Protein AF-A0A961DIK7-F1 (afdb_monomer_lite)

Radius of gyration: 16.29 Å; chains: 1; bounding box: 53×38×32 Å

Sequence (122 aa):
MAVNVTETAAREIATIIRDQKLDAEAICLRVGVKGGGCSGFSYILDLTETKKDSDEMWEFTYDVAGEASAEAGAESEGGVATKTGFTVRVICDPKSYLYLNGTTIDFKDEIMGRGFVFNNPN

Structure (mmCIF, N/CA/C/O backbone):
data_AF-A0A961DIK7-F1
#
_entry.id   AF-A0A961DIK7-F1
#
loop_
_atom_site.group_PDB
_atom_site.id
_atom_site.type_symbol
_atom_site.label_atom_id
_atom_site.label_alt_id
_atom_site.label_comp_id
_atom_site.label_asym_id
_atom_site.label_entity_id
_atom_site.label_seq_id
_atom_site.pdbx_PDB_ins_code
_atom_site.Cartn_x
_atom_site.Cartn_y
_atom_site.Cartn_z
_atom_site.occupancy
_atom_site.B_iso_or_equiv
_atom_site.auth_seq_id
_atom_site.auth_comp_id
_atom_site.auth_asym_id
_atom_site.auth_atom_id
_atom_site.pdbx_PDB_model_num
ATOM 1 N N . MET A 1 1 ? -5.528 11.160 -11.948 1.00 86.31 1 MET A N 1
ATOM 2 C CA . MET A 1 1 ? -5.893 9.731 -12.014 1.00 86.31 1 MET A CA 1
ATOM 3 C C . MET A 1 1 ? -5.636 9.147 -10.644 1.00 86.31 1 MET A C 1
ATOM 5 O O . MET A 1 1 ? -4.734 9.625 -9.972 1.00 86.31 1 MET A O 1
ATOM 9 N N . ALA A 1 2 ? -6.425 8.164 -10.219 1.00 89.88 2 ALA A N 1
ATOM 10 C CA . ALA A 1 2 ? -6.226 7.553 -8.910 1.00 89.88 2 ALA A CA 1
ATOM 11 C C . ALA A 1 2 ? -4.865 6.842 -8.824 1.00 89.88 2 ALA A C 1
ATOM 13 O O . ALA A 1 2 ? -4.327 6.400 -9.844 1.00 89.88 2 ALA A O 1
ATOM 14 N N . VAL A 1 3 ? -4.331 6.729 -7.608 1.00 95.06 3 VAL A N 1
ATOM 15 C CA . VAL A 1 3 ? -3.281 5.751 -7.300 1.00 95.06 3 VAL A CA 1
ATOM 16 C C . VAL A 1 3 ? -3.974 4.398 -7.167 1.00 95.06 3 VAL A C 1
ATOM 18 O O . VAL A 1 3 ? -4.760 4.201 -6.244 1.00 95.06 3 VAL A O 1
ATOM 21 N N . ASN A 1 4 ? -3.731 3.497 -8.114 1.00 95.62 4 ASN A N 1
ATOM 22 C CA . ASN A 1 4 ? -4.409 2.206 -8.185 1.00 95.62 4 ASN A CA 1
ATOM 23 C C . ASN A 1 4 ? -3.650 1.147 -7.386 1.00 95.62 4 ASN A C 1
ATOM 25 O O . ASN A 1 4 ? -2.432 1.226 -7.228 1.00 95.62 4 ASN A O 1
ATOM 29 N N . VAL A 1 5 ? -4.368 0.123 -6.939 1.00 96.50 5 VAL A N 1
ATOM 30 C CA . VAL A 1 5 ? -3.808 -1.048 -6.261 1.00 96.50 5 VAL A CA 1
ATOM 31 C C . VAL A 1 5 ? -4.259 -2.288 -7.036 1.00 96.50 5 VAL A C 1
ATOM 33 O O . VAL A 1 5 ? -5.386 -2.344 -7.520 1.00 96.50 5 VAL A O 1
ATOM 36 N N . THR A 1 6 ? -3.371 -3.257 -7.240 1.00 95.94 6 THR A N 1
ATOM 37 C CA . THR A 1 6 ? -3.733 -4.533 -7.877 1.00 95.94 6 THR A CA 1
ATOM 38 C C . THR A 1 6 ? -4.345 -5.498 -6.867 1.00 95.94 6 THR A C 1
ATOM 40 O O . THR A 1 6 ? -4.201 -5.340 -5.654 1.00 95.94 6 THR A O 1
ATOM 43 N N . GLU A 1 7 ? -4.999 -6.551 -7.355 1.00 93.75 7 GLU A N 1
ATOM 44 C CA . GLU A 1 7 ? -5.562 -7.593 -6.489 1.00 93.75 7 GLU A CA 1
ATOM 45 C C . GLU A 1 7 ? -4.494 -8.275 -5.620 1.00 93.75 7 GLU A C 1
ATOM 47 O O . GLU A 1 7 ? -4.733 -8.548 -4.445 1.00 93.75 7 GLU A O 1
ATOM 52 N N . THR A 1 8 ? -3.303 -8.528 -6.168 1.00 93.88 8 THR A N 1
ATOM 53 C CA . THR A 1 8 ? -2.169 -9.123 -5.440 1.00 93.88 8 THR A CA 1
ATOM 54 C C . THR A 1 8 ? -1.680 -8.205 -4.324 1.00 93.88 8 THR A C 1
ATOM 56 O O . THR A 1 8 ? -1.508 -8.661 -3.195 1.00 93.88 8 THR A O 1
ATOM 59 N N . ALA A 1 9 ? -1.533 -6.905 -4.595 1.00 95.62 9 ALA A N 1
ATOM 60 C CA . ALA A 1 9 ? -1.179 -5.924 -3.573 1.00 95.62 9 ALA A CA 1
ATOM 61 C C . ALA A 1 9 ? -2.260 -5.795 -2.496 1.00 95.62 9 ALA A C 1
ATOM 63 O O . ALA A 1 9 ? -1.938 -5.750 -1.310 1.00 95.62 9 ALA A O 1
ATOM 64 N N . ALA A 1 10 ? -3.536 -5.782 -2.883 1.00 94.25 10 ALA A N 1
ATOM 65 C CA . ALA A 1 10 ? -4.649 -5.708 -1.944 1.00 94.25 10 ALA A CA 1
ATOM 66 C C . ALA A 1 10 ? -4.697 -6.918 -0.999 1.00 94.25 10 ALA A C 1
ATOM 68 O O . ALA A 1 10 ? -4.904 -6.744 0.202 1.00 94.25 10 ALA A O 1
ATOM 69 N N . ARG A 1 11 ? -4.460 -8.131 -1.518 1.00 92.25 11 ARG A N 1
ATOM 70 C CA . ARG A 1 11 ? -4.370 -9.356 -0.705 1.00 92.25 11 ARG A CA 1
ATOM 71 C C . ARG A 1 11 ? -3.227 -9.288 0.294 1.00 92.25 11 ARG A C 1
ATOM 73 O O . ARG A 1 11 ? -3.424 -9.611 1.459 1.00 92.25 11 ARG A O 1
ATOM 80 N N . GLU A 1 12 ? -2.057 -8.832 -0.140 1.00 94.19 12 GLU A N 1
ATOM 81 C CA . GLU A 1 12 ? -0.919 -8.684 0.763 1.00 94.19 12 GLU A CA 1
ATOM 82 C C . GLU A 1 12 ? -1.199 -7.645 1.859 1.00 94.19 12 GLU A C 1
ATOM 84 O O . GLU A 1 12 ? -0.942 -7.898 3.033 1.00 94.19 12 GLU A O 1
ATOM 89 N N . ILE A 1 13 ? -1.796 -6.502 1.510 1.00 94.19 13 ILE A N 1
ATOM 90 C CA . ILE A 1 13 ? -2.209 -5.483 2.486 1.00 94.19 13 ILE A CA 1
ATOM 91 C C . ILE A 1 13 ? -3.193 -6.072 3.506 1.00 94.19 13 ILE A C 1
ATOM 93 O O . ILE A 1 13 ? -3.030 -5.850 4.706 1.00 94.19 13 ILE A O 1
ATOM 97 N N . ALA A 1 14 ? -4.179 -6.852 3.052 1.00 91.56 14 ALA A N 1
ATOM 98 C CA . ALA A 1 14 ? -5.130 -7.529 3.932 1.00 91.56 14 ALA A CA 1
ATOM 99 C C . ALA A 1 14 ? -4.427 -8.502 4.893 1.00 91.56 14 ALA A C 1
ATOM 101 O O . ALA A 1 14 ? -4.718 -8.511 6.091 1.00 91.56 14 ALA A O 1
ATOM 102 N N . THR A 1 15 ? -3.465 -9.279 4.386 1.00 91.38 15 THR A N 1
ATOM 103 C CA . THR A 1 15 ? -2.637 -10.184 5.193 1.00 91.38 15 THR A CA 1
ATOM 104 C C . THR A 1 15 ? -1.860 -9.418 6.258 1.00 91.38 15 THR A C 1
ATOM 106 O O . THR A 1 15 ? -1.896 -9.804 7.423 1.00 91.38 15 THR A O 1
ATOM 109 N N . ILE A 1 16 ? -1.214 -8.304 5.894 1.00 93.25 16 ILE A N 1
ATOM 110 C CA . ILE A 1 16 ? -0.446 -7.472 6.830 1.00 93.25 16 ILE A CA 1
ATOM 111 C C . ILE A 1 16 ? -1.353 -6.898 7.926 1.00 93.25 16 ILE A C 1
ATOM 113 O O . ILE A 1 16 ? -1.001 -6.965 9.101 1.00 93.25 16 ILE A O 1
ATOM 117 N N . ILE A 1 17 ? -2.528 -6.370 7.568 1.00 91.25 17 ILE A N 1
ATOM 118 C CA . ILE A 1 17 ? -3.508 -5.832 8.528 1.00 91.25 17 ILE A CA 1
ATOM 119 C C . ILE A 1 17 ? -3.940 -6.912 9.519 1.00 91.25 17 ILE A C 1
ATOM 121 O O . ILE A 1 17 ? -3.951 -6.674 10.726 1.00 91.25 17 ILE A O 1
ATOM 125 N N . ARG A 1 18 ? -4.246 -8.115 9.023 1.00 90.81 18 ARG A N 1
ATOM 126 C CA . ARG A 1 18 ? -4.649 -9.248 9.859 1.00 90.81 18 ARG A CA 1
ATOM 127 C C . ARG A 1 18 ? -3.527 -9.707 10.791 1.00 90.81 18 ARG A C 1
ATOM 129 O O . ARG A 1 18 ? -3.775 -9.898 11.980 1.00 90.81 18 ARG A O 1
ATOM 136 N N . ASP A 1 19 ? -2.319 -9.891 10.265 1.00 93.00 19 ASP A N 1
ATOM 137 C CA . ASP A 1 19 ? -1.163 -10.381 11.026 1.00 93.00 19 ASP A CA 1
ATOM 138 C C . ASP A 1 19 ? -0.766 -9.397 12.134 1.00 93.00 19 ASP A C 1
ATOM 140 O O . ASP A 1 19 ? -0.558 -9.778 13.288 1.00 93.00 19 ASP A O 1
ATOM 144 N N . GLN A 1 20 ? -0.793 -8.101 11.813 1.00 93.19 20 GLN A N 1
ATOM 145 C CA . GLN A 1 20 ? -0.519 -7.024 12.762 1.00 93.19 20 GLN A CA 1
ATOM 146 C C . GLN A 1 20 ? -1.722 -6.663 13.650 1.00 93.19 20 GLN A C 1
ATOM 148 O O . GLN A 1 20 ? -1.594 -5.793 14.511 1.00 93.19 20 GLN A O 1
ATOM 153 N N . LYS A 1 21 ? -2.870 -7.341 13.488 1.00 92.69 21 LYS A N 1
ATOM 154 C CA . LYS A 1 21 ? -4.120 -7.104 14.237 1.00 92.69 21 LYS A CA 1
ATOM 155 C C . LYS A 1 21 ? -4.579 -5.643 14.192 1.00 92.69 21 LYS A C 1
ATOM 157 O O . LYS A 1 21 ? -5.011 -5.091 15.203 1.00 92.69 21 LYS A O 1
ATOM 162 N N . LEU A 1 22 ? -4.450 -5.018 13.027 1.00 91.38 22 LEU A N 1
ATOM 163 C CA . LEU A 1 22 ? -4.880 -3.644 12.804 1.00 91.38 22 LEU A CA 1
ATOM 164 C C . LEU A 1 22 ? -6.371 -3.598 12.447 1.00 91.38 22 LEU A C 1
ATOM 166 O O . LEU A 1 22 ? -6.918 -4.546 11.880 1.00 91.38 22 LEU A O 1
ATOM 170 N N . ASP A 1 23 ? -7.021 -2.479 12.754 1.00 90.00 23 ASP A N 1
ATOM 171 C CA . ASP A 1 23 ? -8.431 -2.280 12.435 1.00 90.00 23 ASP A CA 1
ATOM 172 C C . ASP A 1 23 ? -8.607 -1.952 10.945 1.00 90.00 23 ASP A C 1
ATOM 174 O O . ASP A 1 23 ? -8.208 -0.888 10.468 1.00 90.00 23 ASP A O 1
ATOM 178 N N . ALA A 1 24 ? -9.184 -2.888 10.189 1.00 85.94 24 ALA A N 1
ATOM 179 C CA . ALA A 1 24 ? -9.344 -2.756 8.741 1.00 85.94 24 ALA A CA 1
ATOM 180 C C . ALA A 1 24 ? -10.240 -1.570 8.339 1.00 85.94 24 ALA A C 1
ATOM 182 O O . ALA A 1 24 ? -10.125 -1.065 7.223 1.00 85.94 24 ALA A O 1
ATOM 183 N N . GLU A 1 25 ? -11.120 -1.113 9.235 1.00 87.69 25 GLU A N 1
ATOM 184 C CA . GLU A 1 25 ? -11.984 0.037 8.988 1.00 87.69 25 GLU A CA 1
ATOM 185 C C . GLU A 1 25 ? -11.276 1.365 9.294 1.00 87.69 25 GLU A C 1
ATOM 187 O O . GLU A 1 25 ? -11.498 2.354 8.598 1.00 87.69 25 GLU A O 1
ATOM 192 N N . ALA A 1 26 ? -10.385 1.435 10.278 1.00 90.31 26 ALA A N 1
ATOM 193 C CA . ALA A 1 26 ? -9.639 2.654 10.581 1.00 90.31 26 ALA A CA 1
ATOM 194 C C . ALA A 1 26 ? -8.430 2.861 9.651 1.00 90.31 26 ALA A C 1
ATOM 196 O O . ALA A 1 26 ? -8.109 3.998 9.283 1.00 90.31 26 ALA A O 1
ATOM 197 N N . ILE A 1 27 ? -7.769 1.773 9.249 1.00 94.75 27 ILE A N 1
ATOM 198 C CA . ILE A 1 27 ? -6.491 1.813 8.534 1.00 94.75 27 ILE A CA 1
ATOM 199 C C . ILE A 1 27 ? -6.637 2.252 7.078 1.00 94.75 27 ILE A C 1
ATOM 201 O O . ILE A 1 27 ? -7.584 1.922 6.365 1.00 94.75 27 ILE A O 1
ATOM 205 N N . CYS A 1 28 ? -5.642 3.004 6.616 1.00 96.12 28 CYS A N 1
ATOM 206 C CA . CYS A 1 28 ? -5.435 3.354 5.220 1.00 96.12 28 CYS A CA 1
ATOM 207 C C . CYS A 1 28 ? -3.999 3.053 4.793 1.00 96.12 28 CYS A C 1
ATOM 209 O O . CYS A 1 28 ? -3.050 3.239 5.554 1.00 96.12 28 CYS A O 1
ATOM 211 N N . LEU A 1 29 ? -3.849 2.657 3.533 1.00 97.25 29 LEU A N 1
ATOM 212 C CA . LEU A 1 29 ? -2.584 2.603 2.825 1.00 97.25 29 LEU A CA 1
ATOM 213 C C . LEU A 1 29 ? -2.136 4.027 2.484 1.00 97.25 29 LEU A C 1
ATOM 215 O O . LEU A 1 29 ? -2.662 4.645 1.559 1.00 97.25 29 LEU A O 1
ATOM 219 N N . ARG A 1 30 ? -1.148 4.552 3.201 1.00 97.50 30 ARG A N 1
ATOM 220 C CA . ARG A 1 30 ? -0.477 5.794 2.831 1.00 97.50 30 ARG A CA 1
ATOM 221 C C . ARG A 1 30 ? 0.583 5.518 1.782 1.00 97.50 30 ARG A C 1
ATOM 223 O O . ARG A 1 30 ? 1.487 4.712 1.986 1.00 97.50 30 ARG A O 1
ATOM 230 N N . VAL A 1 31 ? 0.498 6.269 0.694 1.00 96.56 31 VAL A N 1
ATOM 231 C CA . VAL A 1 31 ? 1.444 6.220 -0.412 1.00 96.56 31 VAL A CA 1
ATOM 232 C C . VAL A 1 31 ? 2.076 7.590 -0.575 1.00 96.56 31 VAL A C 1
ATOM 234 O O . VAL A 1 31 ? 1.385 8.611 -0.575 1.00 96.56 31 VAL A O 1
ATOM 237 N N . GLY A 1 32 ? 3.395 7.630 -0.713 1.00 95.12 32 GLY A N 1
ATOM 238 C CA . GLY A 1 32 ? 4.101 8.887 -0.905 1.00 95.12 32 GLY A CA 1
ATOM 239 C C . GLY A 1 32 ? 5.435 8.734 -1.611 1.00 95.12 32 GLY A C 1
ATOM 240 O O . GLY A 1 32 ? 5.899 7.627 -1.876 1.00 95.12 32 GLY A O 1
ATOM 241 N N . VAL A 1 33 ? 6.073 9.868 -1.877 1.00 93.12 33 VAL A N 1
ATOM 242 C CA . VAL A 1 33 ? 7.486 9.922 -2.245 1.00 93.12 33 VAL A CA 1
ATOM 243 C C . VAL A 1 33 ? 8.238 10.769 -1.232 1.00 93.12 33 VAL A C 1
ATOM 245 O O . VAL A 1 33 ? 7.758 11.791 -0.745 1.00 93.12 33 VAL A O 1
ATOM 248 N N . LYS A 1 34 ? 9.458 10.358 -0.915 1.00 89.75 34 LYS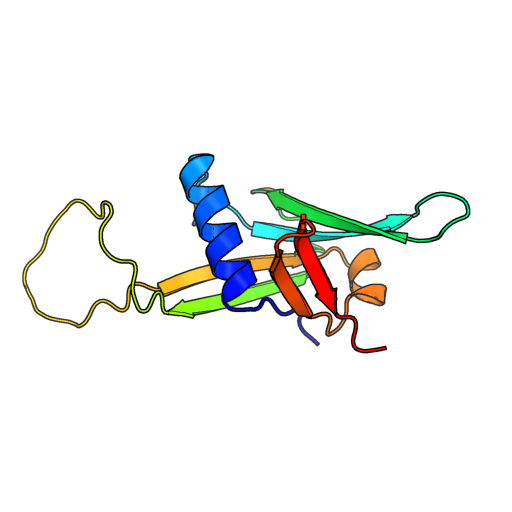 A N 1
ATOM 249 C CA . LYS A 1 34 ? 10.392 11.135 -0.107 1.00 89.75 34 LYS A CA 1
ATOM 250 C C . LYS A 1 34 ? 11.630 11.408 -0.929 1.00 89.75 34 LYS A C 1
ATOM 252 O O . LYS A 1 34 ? 12.129 10.517 -1.607 1.00 89.75 34 LYS A O 1
ATOM 257 N N . GLY A 1 35 ? 12.129 12.641 -0.866 1.00 83.00 35 GLY A N 1
ATOM 258 C CA . GLY A 1 35 ? 13.429 12.968 -1.444 1.00 83.00 35 GLY A CA 1
ATOM 259 C C . GLY A 1 35 ? 14.498 12.071 -0.822 1.00 83.00 35 GLY A C 1
ATOM 260 O O . GLY A 1 35 ? 14.734 12.148 0.385 1.00 83.00 35 GLY A O 1
ATOM 261 N N . GLY A 1 36 ? 15.086 11.190 -1.626 1.00 71.94 36 GLY A N 1
ATOM 262 C CA . GLY A 1 36 ? 16.321 10.497 -1.288 1.00 71.94 36 GLY A CA 1
ATOM 263 C C . GLY A 1 36 ? 17.527 11.378 -1.617 1.00 71.94 36 GLY A C 1
ATOM 264 O O . GLY A 1 36 ? 17.375 12.509 -2.079 1.00 71.94 36 GLY A O 1
ATOM 265 N N . GLY A 1 37 ? 18.730 10.875 -1.321 1.00 62.91 37 GLY A N 1
ATOM 266 C CA . GLY A 1 37 ? 20.000 11.570 -1.575 1.00 62.91 37 GLY A CA 1
ATOM 267 C C . GLY A 1 37 ? 20.302 11.765 -3.071 1.00 62.91 37 GLY A C 1
ATOM 268 O O . GLY A 1 37 ? 19.399 11.906 -3.887 1.00 62.91 37 GLY A O 1
ATOM 269 N N . CYS A 1 38 ? 21.579 11.730 -3.471 1.00 66.81 38 CYS A N 1
ATOM 270 C CA . CYS A 1 38 ? 21.994 11.973 -4.869 1.00 66.81 38 CYS A CA 1
ATOM 271 C C . CYS A 1 38 ? 21.304 11.086 -5.934 1.00 66.81 38 CYS A C 1
ATOM 273 O O . CYS A 1 38 ? 21.397 11.391 -7.118 1.00 66.81 38 CYS A O 1
ATOM 275 N N . SER A 1 39 ? 20.628 10.008 -5.527 1.00 65.62 39 SER A N 1
ATOM 276 C CA . SER A 1 39 ? 20.016 8.985 -6.381 1.00 65.62 39 SER A CA 1
ATOM 277 C C . SER A 1 39 ? 18.534 9.217 -6.730 1.00 65.62 39 SER A C 1
ATOM 279 O O . SER A 1 39 ? 17.983 8.429 -7.491 1.00 65.62 39 SER A O 1
ATOM 281 N N . GLY A 1 40 ? 17.875 10.254 -6.192 1.00 71.50 40 GLY A N 1
ATOM 282 C CA . GLY A 1 40 ? 16.470 10.576 -6.504 1.00 71.50 40 GLY A CA 1
ATOM 283 C C . GLY A 1 40 ? 15.460 10.221 -5.404 1.00 71.50 40 GLY A C 1
ATOM 284 O O . GLY A 1 40 ? 15.818 10.098 -4.236 1.00 71.50 40 GLY A O 1
ATOM 285 N N . PHE A 1 41 ? 14.174 10.126 -5.756 1.00 78.19 41 PHE A N 1
ATOM 286 C CA . PHE A 1 41 ? 13.069 9.897 -4.814 1.00 78.19 41 PHE A CA 1
ATOM 287 C C . PHE A 1 41 ? 12.941 8.422 -4.395 1.00 78.19 41 PHE A C 1
ATOM 289 O O . PHE A 1 41 ? 13.167 7.516 -5.191 1.00 78.19 41 PHE A O 1
ATOM 296 N N . SER A 1 42 ? 12.522 8.185 -3.151 1.00 87.88 42 SER A N 1
ATOM 297 C CA . SER A 1 42 ? 12.106 6.875 -2.636 1.00 87.88 42 SER A CA 1
ATOM 298 C C . SER A 1 42 ? 10.595 6.830 -2.443 1.00 87.88 42 SER A C 1
ATOM 300 O O . SER A 1 42 ? 10.017 7.791 -1.933 1.00 87.88 42 SER A O 1
ATOM 302 N N . TYR A 1 43 ? 9.964 5.710 -2.793 1.00 91.31 43 TYR A N 1
ATOM 303 C CA . TYR A 1 43 ? 8.554 5.475 -2.487 1.00 91.31 43 TYR A CA 1
ATOM 304 C C . TYR A 1 43 ? 8.362 5.162 -1.002 1.00 91.31 43 TYR A C 1
ATOM 306 O O . TYR A 1 43 ? 9.205 4.526 -0.368 1.00 91.31 43 TYR A O 1
ATOM 314 N N . ILE A 1 44 ? 7.242 5.624 -0.456 1.00 92.44 44 ILE A N 1
ATOM 315 C CA . I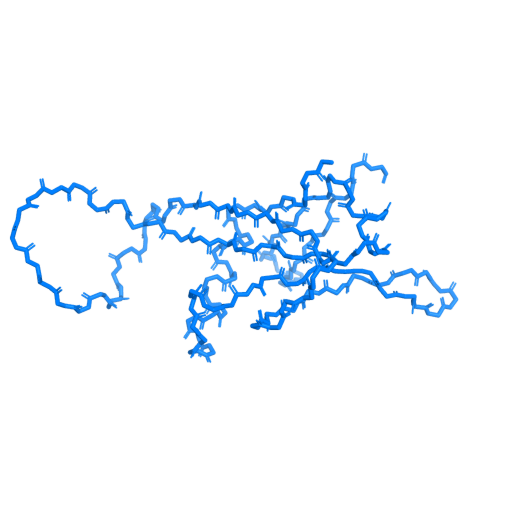LE A 1 44 ? 6.772 5.316 0.891 1.00 92.44 44 ILE A CA 1
ATOM 316 C C . ILE A 1 44 ? 5.468 4.546 0.761 1.00 92.44 44 ILE A C 1
ATOM 318 O O . ILE A 1 44 ? 4.577 4.957 0.016 1.00 92.44 44 ILE A O 1
ATOM 322 N N . LEU A 1 45 ? 5.368 3.471 1.534 1.00 95.00 45 LEU A N 1
ATOM 323 C CA . LEU A 1 45 ? 4.164 2.684 1.716 1.00 95.00 45 LEU A CA 1
ATOM 324 C C . LEU A 1 45 ? 4.031 2.407 3.216 1.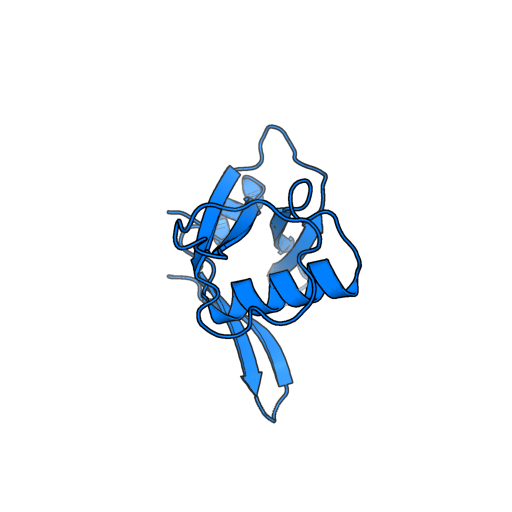00 95.00 45 LEU A C 1
ATOM 326 O O . LEU A 1 45 ? 4.969 1.900 3.829 1.00 95.00 45 LEU A O 1
ATOM 330 N N . ASP A 1 46 ? 2.918 2.824 3.805 1.00 95.38 46 ASP A N 1
ATOM 331 C CA . ASP A 1 46 ? 2.688 2.776 5.250 1.00 95.38 46 ASP A CA 1
ATOM 332 C C . ASP A 1 46 ? 1.214 2.467 5.538 1.00 95.38 46 ASP A C 1
ATOM 334 O O . ASP A 1 46 ? 0.340 2.860 4.766 1.00 95.38 46 ASP A O 1
ATOM 338 N N . LEU A 1 47 ? 0.929 1.760 6.631 1.00 95.88 47 LEU A N 1
ATOM 339 C CA . LEU A 1 47 ? -0.437 1.516 7.094 1.00 95.88 47 LEU A CA 1
ATOM 340 C C . LEU A 1 47 ? -0.713 2.428 8.282 1.00 95.88 47 LEU A C 1
ATOM 342 O O . LEU A 1 47 ? -0.065 2.321 9.320 1.00 95.88 47 LEU A O 1
ATOM 346 N N . THR A 1 48 ? -1.671 3.337 8.126 1.00 95.75 48 THR A N 1
ATOM 347 C CA . THR A 1 48 ? -1.913 4.381 9.118 1.00 95.75 48 THR A CA 1
ATOM 348 C C . THR A 1 48 ? -3.388 4.696 9.280 1.00 95.75 48 THR A C 1
ATOM 350 O O . THR A 1 48 ? -4.151 4.730 8.318 1.00 95.75 48 THR A O 1
ATOM 353 N N . GLU A 1 49 ? -3.777 4.995 10.514 1.00 95.06 49 GLU A N 1
ATOM 354 C CA . GLU A 1 49 ? -5.088 5.556 10.855 1.00 95.06 49 GLU A CA 1
ATOM 355 C C . GLU A 1 49 ? -5.093 7.087 10.677 1.00 95.06 49 GLU A C 1
ATOM 357 O O . GLU A 1 49 ? -6.142 7.729 10.607 1.00 95.06 49 GLU A O 1
ATOM 362 N N . THR A 1 50 ? -3.905 7.705 10.589 1.00 93.56 50 THR A N 1
ATOM 363 C CA . THR A 1 50 ? -3.762 9.162 10.529 1.00 93.56 50 THR A CA 1
ATOM 364 C C . THR A 1 50 ? -3.972 9.685 9.111 1.00 93.56 50 THR A C 1
ATOM 366 O O . THR A 1 50 ? -3.108 9.574 8.230 1.00 93.56 50 THR A O 1
ATOM 369 N N . LYS A 1 51 ? -5.106 10.358 8.928 1.00 92.88 51 LYS A N 1
ATOM 370 C CA . LYS A 1 51 ? -5.472 11.096 7.716 1.00 92.88 51 LYS A CA 1
ATOM 371 C C . LYS A 1 51 ? -5.258 12.589 7.926 1.00 92.88 51 LYS A C 1
ATOM 373 O O . LYS A 1 51 ? -5.609 13.130 8.973 1.00 92.88 51 LYS A O 1
ATOM 378 N N . LYS A 1 52 ? -4.691 13.261 6.930 1.00 93.44 52 LYS A N 1
ATOM 379 C CA . LYS A 1 52 ? -4.615 14.722 6.877 1.00 93.44 52 LYS A CA 1
ATOM 380 C C . LYS A 1 52 ? -5.751 15.232 6.001 1.00 93.44 52 LYS A C 1
ATOM 382 O O . LYS A 1 52 ? -6.106 14.588 5.024 1.00 93.44 52 LYS A O 1
ATOM 387 N N . ASP A 1 53 ? -6.258 16.418 6.317 1.00 93.75 53 ASP A N 1
ATOM 388 C CA . ASP A 1 53 ? -7.336 17.069 5.555 1.00 93.75 53 ASP A CA 1
ATOM 389 C C . ASP A 1 53 ? -6.977 17.277 4.073 1.00 93.75 53 ASP A C 1
ATOM 391 O O . ASP A 1 53 ? -7.818 17.175 3.190 1.00 93.75 53 ASP A O 1
ATOM 395 N N . SER A 1 54 ? -5.693 17.506 3.795 1.00 94.94 54 SER A N 1
ATOM 396 C CA . SER A 1 54 ? -5.194 17.689 2.434 1.00 94.94 54 SER A CA 1
ATOM 397 C C . SER A 1 54 ? -4.845 16.384 1.713 1.00 94.94 54 SER A C 1
ATOM 399 O O . SER A 1 54 ? -4.415 16.467 0.570 1.00 94.94 54 SER A O 1
ATOM 401 N N . ASP A 1 55 ? -4.932 15.210 2.349 1.00 96.50 55 ASP A N 1
ATOM 402 C CA . ASP A 1 55 ? -4.639 13.951 1.653 1.00 96.50 55 ASP A CA 1
ATOM 403 C C . ASP A 1 55 ? -5.747 13.658 0.623 1.00 96.50 55 ASP A C 1
ATOM 405 O O . ASP A 1 55 ? -6.937 13.732 0.931 1.00 96.50 55 ASP A O 1
ATOM 409 N N . GLU A 1 56 ? -5.363 13.266 -0.590 1.00 96.06 56 GLU A N 1
ATOM 410 C CA . GLU A 1 56 ? -6.306 12.649 -1.521 1.00 96.06 56 GLU A CA 1
ATOM 411 C C . GLU A 1 56 ? -6.576 11.208 -1.099 1.00 96.06 56 GLU A C 1
ATOM 413 O O . GLU A 1 56 ? -5.663 10.513 -0.649 1.00 96.06 56 GLU A O 1
ATOM 418 N N . MET A 1 57 ? -7.827 10.764 -1.244 1.00 95.69 57 MET A N 1
ATOM 419 C CA . MET A 1 57 ? -8.268 9.433 -0.840 1.00 95.69 57 MET A CA 1
ATOM 420 C C . MET A 1 57 ? -9.012 8.719 -1.965 1.00 95.69 57 MET A C 1
ATOM 422 O O . MET A 1 57 ? -9.906 9.288 -2.592 1.00 95.69 57 MET A O 1
ATOM 426 N N . TRP A 1 58 ? -8.695 7.439 -2.142 1.00 96.44 58 TRP A N 1
ATOM 427 C CA . TRP A 1 58 ? -9.426 6.518 -3.008 1.00 96.44 58 TRP A CA 1
ATOM 428 C C . TRP A 1 58 ? -9.758 5.239 -2.250 1.00 96.44 58 TRP A C 1
ATOM 430 O O . TRP A 1 58 ? -8.988 4.790 -1.402 1.00 96.44 58 TRP A O 1
ATOM 440 N N . GLU A 1 59 ? -10.905 4.650 -2.557 1.00 95.06 59 GLU A N 1
ATOM 441 C CA . GLU A 1 59 ? -11.346 3.391 -1.970 1.00 95.06 59 GLU A CA 1
ATOM 442 C C . GLU A 1 59 ? -11.533 2.359 -3.079 1.00 95.06 59 GLU A C 1
ATOM 444 O O . GLU A 1 59 ? -12.161 2.638 -4.102 1.00 95.06 59 GLU A O 1
ATOM 449 N N . PHE A 1 60 ? -10.968 1.173 -2.873 1.00 93.81 60 PHE A N 1
ATOM 450 C CA . PHE A 1 60 ? -11.052 0.061 -3.808 1.00 93.81 60 PHE A CA 1
ATOM 451 C C . PHE A 1 60 ? -11.519 -1.186 -3.070 1.00 93.81 60 PHE A C 1
ATOM 453 O O . PHE A 1 60 ? -10.916 -1.571 -2.068 1.00 93.81 60 PHE A O 1
ATOM 460 N N . THR A 1 61 ? -12.560 -1.835 -3.579 1.00 92.56 61 THR A N 1
ATOM 461 C CA . THR A 1 61 ? -13.064 -3.101 -3.039 1.00 92.56 61 THR A CA 1
ATOM 462 C C . THR A 1 61 ? -12.684 -4.243 -3.968 1.00 92.56 61 THR A C 1
ATOM 464 O O . THR A 1 61 ? -12.920 -4.175 -5.174 1.00 92.56 61 THR A O 1
ATOM 467 N N . TYR A 1 62 ? -12.125 -5.300 -3.390 1.00 90.19 62 TYR A N 1
ATOM 468 C CA . TYR A 1 62 ? -11.691 -6.506 -4.082 1.00 90.19 62 TYR A CA 1
ATOM 469 C C . TYR A 1 62 ? -12.488 -7.699 -3.564 1.00 90.19 62 TYR A C 1
ATOM 471 O O . TYR A 1 62 ? -12.676 -7.844 -2.357 1.00 90.19 62 TYR A O 1
ATOM 479 N N . ASP A 1 63 ? -12.942 -8.572 -4.460 1.00 84.94 63 ASP A N 1
ATOM 480 C CA . ASP A 1 63 ? -13.555 -9.843 -4.077 1.00 84.94 63 ASP A CA 1
ATOM 481 C C . ASP A 1 63 ? -12.453 -10.804 -3.585 1.00 84.94 63 ASP A C 1
ATOM 483 O O . ASP A 1 63 ? -11.512 -11.111 -4.323 1.00 84.94 63 ASP A O 1
ATOM 487 N N . VAL A 1 64 ? -12.570 -11.344 -2.363 1.00 67.38 64 VAL A N 1
ATOM 488 C CA . VAL A 1 64 ? -11.752 -12.503 -1.960 1.00 67.38 64 VAL A CA 1
ATOM 489 C C . VAL A 1 64 ? -12.411 -13.773 -2.481 1.00 67.38 64 VAL A C 1
ATOM 491 O O . VAL A 1 64 ? -13.011 -14.556 -1.749 1.00 67.38 64 VAL A O 1
ATOM 494 N N . ALA A 1 65 ? -12.301 -13.990 -3.790 1.00 57.12 65 ALA A N 1
ATOM 495 C CA . ALA A 1 65 ? -12.587 -15.291 -4.369 1.00 57.12 65 ALA A CA 1
ATOM 496 C C . ALA A 1 65 ? -11.478 -16.273 -3.943 1.00 57.12 65 ALA A C 1
ATOM 498 O O . ALA A 1 65 ? -10.425 -16.334 -4.575 1.00 57.12 65 ALA A O 1
ATOM 499 N N . GLY A 1 66 ? -11.708 -17.029 -2.861 1.00 53.59 66 GLY A N 1
ATOM 500 C CA . GLY A 1 66 ? -10.976 -18.278 -2.607 1.00 53.59 66 GLY A CA 1
ATOM 501 C C . GLY A 1 66 ? -10.304 -18.486 -1.249 1.00 53.59 66 GLY A C 1
ATOM 502 O O . GLY A 1 66 ? -9.759 -19.565 -1.060 1.00 53.59 66 GLY A O 1
ATOM 503 N N . GLU A 1 67 ? -10.360 -17.553 -0.293 1.00 47.69 67 GLU A N 1
ATOM 504 C CA . GLU A 1 67 ? -9.767 -17.764 1.051 1.00 47.69 67 GLU A CA 1
ATOM 505 C C . GLU A 1 67 ? -10.691 -17.333 2.204 1.00 47.69 67 GLU A C 1
ATOM 507 O O . GLU A 1 67 ? -10.258 -16.915 3.276 1.00 47.69 67 GLU A O 1
ATOM 512 N N . ALA A 1 68 ? -12.003 -17.495 2.021 1.00 43.72 68 ALA A N 1
ATOM 513 C CA . ALA A 1 68 ? -12.954 -17.481 3.128 1.00 43.72 68 ALA A CA 1
ATOM 514 C C . ALA A 1 68 ? -12.893 -18.821 3.881 1.00 43.72 68 ALA A C 1
ATOM 516 O O . ALA A 1 68 ? -13.730 -19.699 3.691 1.00 43.72 68 ALA A O 1
ATOM 517 N N . SER A 1 69 ? -11.871 -19.010 4.713 1.00 44.25 69 SER A N 1
ATOM 518 C CA . SER A 1 69 ? -11.850 -20.041 5.763 1.00 44.25 69 SER A CA 1
ATOM 519 C C . SER A 1 69 ? -10.850 -19.679 6.858 1.00 44.25 69 SER A C 1
ATOM 521 O O . SER A 1 69 ? -10.015 -20.486 7.244 1.00 44.25 69 SER A O 1
ATOM 523 N N . ALA A 1 70 ? -10.911 -18.456 7.377 1.00 46.47 70 ALA A N 1
ATOM 524 C CA . ALA A 1 70 ? -10.437 -18.213 8.732 1.00 46.47 70 ALA A CA 1
ATOM 525 C C . ALA A 1 70 ? -11.177 -17.021 9.348 1.00 46.47 70 ALA A C 1
ATOM 527 O O . ALA A 1 70 ? -10.798 -15.870 9.165 1.00 46.47 70 ALA A O 1
ATOM 528 N N . GLU A 1 71 ? -12.226 -17.378 10.089 1.00 45.97 71 GLU A N 1
ATOM 529 C CA . GLU A 1 71 ? -12.741 -16.657 11.257 1.00 45.97 71 GLU A CA 1
ATOM 530 C C . GLU A 1 71 ? -13.510 -15.351 10.998 1.00 45.97 71 GLU A C 1
ATOM 532 O O . GLU A 1 71 ? -13.110 -14.270 11.413 1.00 45.97 71 GLU A O 1
ATOM 537 N N . ALA A 1 72 ? -14.707 -15.488 10.422 1.00 45.31 72 ALA A N 1
ATOM 538 C CA . ALA A 1 72 ? -15.834 -14.630 10.783 1.00 45.31 72 ALA A CA 1
ATOM 539 C C . ALA A 1 72 ? -16.709 -15.398 11.786 1.00 45.31 72 ALA A C 1
ATOM 541 O O . ALA A 1 72 ? -17.384 -16.364 11.428 1.00 45.31 72 ALA A O 1
ATOM 542 N N . GLY A 1 73 ? -16.640 -15.015 13.060 1.00 39.31 73 GLY A N 1
ATOM 543 C CA . GLY A 1 73 ? -17.577 -15.472 14.081 1.00 39.31 73 GLY A CA 1
ATOM 544 C C . GLY A 1 73 ? -18.861 -14.635 14.067 1.00 39.31 73 GLY A C 1
ATOM 545 O O . GLY A 1 73 ? -18.787 -13.422 13.897 1.00 39.31 73 GLY A O 1
ATOM 546 N N . ALA A 1 74 ? -19.987 -15.312 14.325 1.00 41.53 74 ALA A N 1
ATOM 547 C CA . ALA A 1 74 ? -21.342 -14.816 14.626 1.00 41.53 74 ALA A CA 1
ATOM 548 C C . ALA A 1 74 ? -22.309 -14.500 13.450 1.00 41.53 74 ALA A C 1
ATOM 550 O O . ALA A 1 74 ? -22.522 -13.360 13.057 1.00 41.53 74 ALA A O 1
ATOM 551 N N . GLU A 1 75 ? -22.913 -15.578 12.930 1.00 44.09 75 GLU A N 1
ATOM 552 C CA . GLU A 1 75 ? -24.367 -15.869 12.860 1.00 44.09 75 GLU A CA 1
ATOM 553 C C . GLU A 1 75 ? -25.386 -14.760 12.486 1.00 44.09 75 GLU A C 1
ATOM 555 O O . GLU A 1 75 ? -25.698 -13.883 13.284 1.00 44.09 75 GLU A O 1
ATOM 560 N N . SER A 1 76 ? -26.085 -14.929 11.352 1.00 40.06 76 SER A N 1
ATOM 561 C CA . SER A 1 76 ? -27.557 -15.093 11.344 1.00 40.06 76 SER A CA 1
ATOM 562 C C . SER A 1 76 ? -28.083 -15.606 9.993 1.00 40.06 76 SER A C 1
ATOM 564 O O . SER A 1 76 ? -27.518 -15.346 8.932 1.00 40.06 76 SER A O 1
ATOM 566 N N . GLU A 1 77 ? -29.146 -16.406 10.076 1.00 47.16 77 GLU A N 1
ATOM 567 C CA . GLU A 1 77 ? -29.817 -17.139 9.002 1.00 47.16 77 GLU A CA 1
ATOM 568 C C . GLU A 1 77 ? -30.442 -16.237 7.925 1.00 47.16 77 GLU A C 1
ATOM 570 O O . GLU A 1 77 ? -31.138 -15.268 8.220 1.00 47.16 77 GLU A O 1
ATOM 575 N N . GLY A 1 78 ? -30.268 -16.627 6.659 1.00 42.75 78 GLY A N 1
ATOM 576 C CA . GLY A 1 78 ? -30.918 -16.002 5.507 1.00 42.75 78 GLY A CA 1
ATOM 577 C C . GLY A 1 78 ? -29.938 -15.829 4.356 1.00 42.75 78 GLY A C 1
ATOM 578 O O . GLY A 1 78 ? -29.216 -14.842 4.293 1.00 42.75 78 GLY A O 1
ATOM 579 N N . GLY A 1 79 ? -29.889 -16.815 3.456 1.00 47.62 79 GLY A N 1
ATOM 580 C CA . GLY A 1 79 ? -28.938 -16.877 2.348 1.00 47.62 79 GLY A CA 1
ATOM 581 C C . GLY A 1 79 ? -28.995 -15.660 1.423 1.00 47.62 79 GLY A C 1
ATOM 582 O O . GLY A 1 79 ? -29.765 -15.621 0.469 1.00 47.62 79 GLY A O 1
ATOM 583 N N . VAL A 1 80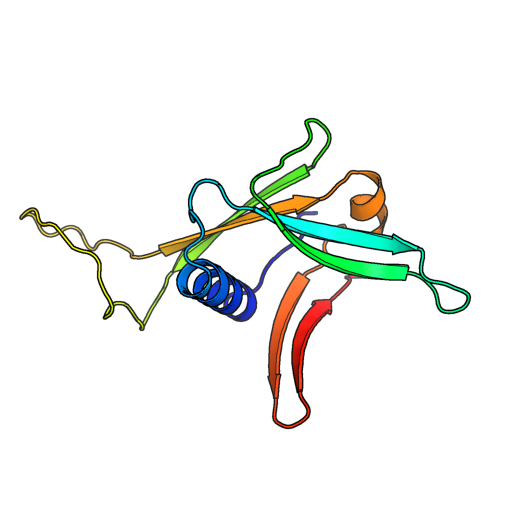 ? -28.108 -14.707 1.678 1.00 46.84 80 VAL A N 1
ATOM 584 C CA . VAL A 1 80 ? -27.572 -13.764 0.702 1.00 46.84 80 VAL A CA 1
ATOM 585 C C . VAL A 1 80 ? -26.125 -14.191 0.515 1.00 46.84 80 VAL A C 1
ATOM 587 O O . VAL A 1 80 ? -25.430 -14.414 1.502 1.00 46.84 80 VAL A O 1
ATOM 590 N N . ALA A 1 81 ? -25.670 -14.360 -0.728 1.00 49.31 81 ALA A N 1
ATOM 591 C CA . ALA A 1 81 ? -24.256 -14.574 -1.005 1.00 49.31 81 ALA A CA 1
ATOM 592 C C . ALA A 1 81 ? -23.483 -13.376 -0.436 1.00 49.31 81 ALA A C 1
ATOM 594 O O . ALA A 1 81 ? -23.449 -12.306 -1.044 1.00 49.31 81 ALA A O 1
ATOM 595 N N . THR A 1 82 ? -22.929 -13.527 0.766 1.00 44.50 82 THR A N 1
ATOM 596 C CA . THR A 1 82 ? -22.040 -12.548 1.368 1.00 44.50 82 THR A CA 1
ATOM 597 C C . THR A 1 82 ? -20.794 -12.561 0.506 1.00 44.50 82 THR A C 1
ATOM 599 O O . THR A 1 82 ? -19.941 -13.438 0.617 1.00 44.50 82 THR A O 1
ATOM 602 N N . LYS A 1 83 ? -20.714 -11.620 -0.436 1.00 51.47 83 LYS A N 1
ATOM 603 C CA . LYS A 1 83 ? -19.451 -11.304 -1.086 1.00 51.47 83 LYS A CA 1
ATOM 604 C C . LYS A 1 83 ? -18.515 -10.851 0.023 1.00 51.47 83 LYS A C 1
ATOM 606 O O . LYS A 1 83 ? -18.588 -9.710 0.470 1.00 51.47 83 LYS A O 1
ATOM 611 N N . THR A 1 84 ? -17.702 -11.769 0.531 1.00 66.88 84 THR A N 1
ATOM 612 C CA . THR A 1 84 ? -16.571 -11.434 1.381 1.00 66.88 84 THR A CA 1
ATOM 613 C C . THR A 1 84 ? -15.632 -10.660 0.468 1.00 66.88 84 THR A C 1
ATOM 615 O O . THR A 1 84 ? -14.968 -11.238 -0.388 1.00 66.88 84 THR A O 1
ATOM 618 N N . GLY A 1 85 ? -15.710 -9.339 0.528 1.00 76.50 85 GLY A N 1
ATOM 619 C CA . GLY A 1 85 ? -14.801 -8.434 -0.154 1.00 76.50 85 GLY A CA 1
ATOM 620 C C . GLY A 1 85 ? -13.881 -7.797 0.874 1.00 76.50 85 GLY A C 1
ATOM 621 O O . GLY A 1 85 ? -14.253 -7.660 2.039 1.00 76.50 85 GLY A O 1
ATOM 622 N N . PHE A 1 86 ? -12.684 -7.412 0.453 1.00 84.75 86 PHE A N 1
ATOM 623 C CA . PHE A 1 86 ? -11.794 -6.585 1.254 1.00 84.75 86 PHE A CA 1
ATOM 624 C C . PHE A 1 86 ? -11.656 -5.211 0.604 1.00 84.75 86 PHE A C 1
ATOM 626 O O . PHE A 1 86 ? -11.539 -5.100 -0.617 1.00 84.75 86 PHE A O 1
ATOM 633 N N . THR A 1 87 ? -11.670 -4.167 1.425 1.00 91.81 87 THR A N 1
ATOM 634 C CA . THR A 1 87 ? -11.584 -2.784 0.967 1.00 91.81 87 THR A CA 1
ATOM 635 C C . THR A 1 87 ? -10.235 -2.189 1.351 1.00 91.81 87 THR A C 1
ATOM 637 O O . THR A 1 87 ? -9.878 -2.148 2.524 1.00 91.81 87 THR A O 1
ATOM 640 N N . VAL A 1 88 ? -9.502 -1.684 0.358 1.00 94.69 88 VAL A N 1
ATOM 641 C CA . VAL A 1 88 ? -8.271 -0.912 0.551 1.00 94.69 88 VAL A CA 1
ATOM 642 C C . VAL A 1 88 ? -8.593 0.564 0.386 1.00 94.69 88 VAL A C 1
ATOM 644 O O . VAL A 1 88 ? -8.999 1.010 -0.689 1.00 94.69 88 VAL A O 1
ATOM 647 N N . ARG A 1 89 ? -8.348 1.335 1.443 1.00 96.31 89 ARG A N 1
ATOM 648 C CA . ARG A 1 89 ? -8.372 2.799 1.400 1.00 96.31 89 ARG A CA 1
ATOM 649 C C . ARG A 1 89 ? -6.962 3.307 1.175 1.00 96.31 89 ARG A C 1
ATOM 651 O O . ARG A 1 89 ? -6.076 3.015 1.969 1.00 96.31 89 ARG A O 1
ATOM 658 N N . VAL A 1 90 ? -6.754 4.057 0.105 1.00 97.25 90 VAL A N 1
ATOM 659 C CA . VAL A 1 90 ? -5.460 4.622 -0.276 1.00 97.25 90 VAL A CA 1
ATOM 660 C C . VAL A 1 90 ? -5.485 6.112 0.000 1.00 97.25 90 VAL A C 1
ATOM 662 O O . VAL A 1 90 ? -6.418 6.786 -0.427 1.00 97.25 90 VAL A O 1
ATOM 665 N N 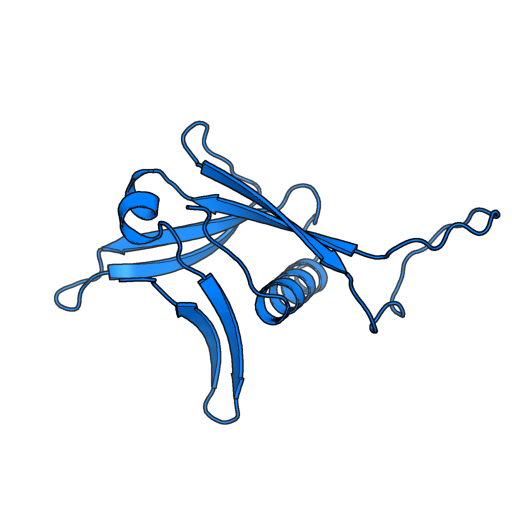. ILE A 1 91 ? -4.465 6.623 0.687 1.00 97.88 91 ILE A N 1
ATOM 666 C CA . ILE A 1 91 ? -4.275 8.055 0.917 1.00 97.88 91 ILE A CA 1
ATOM 667 C C . ILE A 1 91 ? -2.923 8.527 0.387 1.00 97.88 91 ILE A C 1
ATOM 669 O O . ILE A 1 91 ? -1.914 7.831 0.518 1.00 97.88 91 ILE A O 1
ATOM 673 N N . CYS A 1 92 ? -2.885 9.725 -0.188 1.00 97.25 92 CYS A N 1
ATOM 674 C CA . CYS A 1 92 ? -1.663 10.323 -0.719 1.00 97.25 92 CYS A CA 1
ATOM 675 C C . CYS A 1 92 ? -1.621 11.823 -0.427 1.00 97.25 92 CYS A C 1
ATOM 677 O O . CYS A 1 92 ? -2.605 12.526 -0.645 1.00 97.25 92 CYS A O 1
ATOM 679 N N . ASP A 1 93 ? -0.482 12.327 0.052 1.00 96.12 93 ASP A N 1
ATOM 680 C CA . ASP A 1 93 ? -0.344 13.765 0.272 1.00 96.12 93 ASP A CA 1
ATOM 681 C C . ASP A 1 93 ? -0.196 14.516 -1.070 1.00 96.12 93 ASP A C 1
ATOM 683 O O . ASP A 1 93 ? 0.384 13.972 -2.018 1.00 96.12 93 ASP A O 1
ATOM 687 N N . PRO A 1 94 ? -0.630 15.788 -1.164 1.00 95.31 94 PRO A N 1
ATOM 688 C CA . PRO A 1 94 ? -0.646 16.521 -2.430 1.00 95.31 94 PRO A CA 1
ATOM 689 C C . PRO A 1 94 ? 0.719 16.660 -3.098 1.00 95.31 94 PRO A C 1
ATOM 691 O O . PRO A 1 94 ? 0.799 16.716 -4.322 1.00 95.31 94 PRO A O 1
ATOM 694 N N . LYS A 1 95 ? 1.808 16.739 -2.318 1.00 93.50 95 LYS A N 1
ATOM 695 C CA . LYS A 1 95 ? 3.156 16.881 -2.887 1.00 93.50 95 LYS A CA 1
ATOM 696 C C . LYS A 1 95 ? 3.599 15.575 -3.522 1.00 93.50 95 LYS A C 1
ATOM 698 O O . LYS A 1 95 ? 4.198 15.604 -4.593 1.00 93.50 95 LYS A O 1
ATOM 703 N N . SER A 1 96 ? 3.301 14.455 -2.873 1.00 94.75 96 SER A N 1
ATOM 704 C CA . SER A 1 96 ? 3.594 13.135 -3.416 1.00 94.75 96 SER A CA 1
ATOM 705 C C . SER A 1 96 ? 2.733 12.801 -4.630 1.00 94.75 96 SER A C 1
ATOM 707 O O . SER A 1 96 ? 3.244 12.235 -5.595 1.00 94.75 96 SER A O 1
ATOM 709 N N . TYR A 1 97 ? 1.458 13.197 -4.626 1.00 94.38 97 TYR A N 1
ATOM 710 C CA . TYR A 1 97 ? 0.540 12.913 -5.729 1.00 94.38 97 TYR A CA 1
ATOM 711 C C . TYR A 1 97 ? 1.004 13.490 -7.074 1.00 94.38 97 TYR A C 1
ATOM 713 O O . TYR A 1 97 ? 0.784 12.865 -8.110 1.00 94.38 97 TYR A O 1
ATOM 721 N N . LEU A 1 98 ? 1.739 14.609 -7.072 1.00 92.12 98 LEU A N 1
ATOM 722 C CA . LEU A 1 98 ? 2.364 15.165 -8.283 1.00 92.12 98 LEU A CA 1
ATOM 723 C C . LEU A 1 98 ? 3.243 14.151 -9.036 1.00 92.12 98 LEU A C 1
ATOM 725 O O . LEU A 1 98 ? 3.398 14.268 -10.248 1.00 92.12 98 LEU A O 1
ATOM 729 N N . TYR A 1 99 ? 3.800 13.167 -8.326 1.00 91.31 99 TYR A N 1
ATOM 730 C CA . TYR A 1 99 ? 4.666 12.122 -8.876 1.00 91.31 99 TYR A CA 1
ATOM 731 C C . TYR A 1 99 ? 3.981 10.759 -8.991 1.00 91.31 99 TYR A C 1
ATOM 733 O O . TYR A 1 99 ? 4.523 9.870 -9.633 1.00 91.31 99 TYR A O 1
ATOM 741 N N . LEU A 1 100 ? 2.831 10.575 -8.338 1.00 93.94 100 LEU A N 1
ATOM 742 C CA . LEU A 1 100 ? 2.154 9.279 -8.213 1.00 93.94 100 LEU A CA 1
ATOM 743 C C . LEU A 1 100 ? 0.828 9.210 -8.975 1.00 93.94 100 LEU A C 1
ATOM 745 O O . LEU A 1 100 ? 0.129 8.201 -8.925 1.00 93.94 100 LEU A O 1
ATOM 749 N N . ASN A 1 101 ? 0.454 10.283 -9.666 1.00 93.88 101 ASN A N 1
ATOM 750 C CA . ASN A 1 101 ? -0.790 10.357 -10.414 1.00 93.88 101 ASN A CA 1
ATOM 751 C C . ASN A 1 101 ? -0.860 9.255 -11.488 1.00 93.88 101 ASN A C 1
ATOM 753 O O . ASN A 1 101 ? -0.102 9.263 -12.457 1.00 93.88 101 ASN A O 1
ATOM 757 N N . GLY A 1 102 ? -1.801 8.321 -11.318 1.00 94.44 102 GLY A N 1
ATOM 758 C CA . GLY A 1 102 ? -1.985 7.174 -12.211 1.00 94.44 102 GLY A CA 1
ATOM 759 C C . GLY A 1 102 ? -1.055 5.988 -11.941 1.00 94.44 102 GLY A C 1
ATOM 760 O O . GLY A 1 102 ? -1.126 4.997 -12.667 1.00 94.44 102 GLY A O 1
ATOM 761 N N . THR A 1 103 ? -0.212 6.053 -10.907 1.00 95.88 103 THR A N 1
ATOM 762 C CA . THR A 1 103 ? 0.639 4.932 -10.496 1.00 95.88 103 THR A CA 1
ATOM 763 C C . THR A 1 103 ? -0.203 3.738 -10.078 1.00 95.88 103 THR A C 1
ATOM 765 O O . THR A 1 103 ? -1.215 3.882 -9.394 1.00 95.88 103 THR A O 1
ATOM 768 N N . THR A 1 104 ? 0.239 2.546 -10.472 1.00 96.75 104 THR A N 1
ATOM 769 C CA . THR A 1 104 ? -0.351 1.278 -10.040 1.00 96.75 104 THR A CA 1
ATOM 770 C C . THR A 1 104 ? 0.607 0.557 -9.103 1.00 96.75 104 THR A C 1
ATOM 772 O O . THR A 1 104 ? 1.743 0.255 -9.479 1.00 96.75 104 THR A O 1
ATOM 775 N N . ILE A 1 105 ? 0.145 0.296 -7.884 1.00 96.88 105 ILE A N 1
ATOM 776 C CA . ILE A 1 105 ? 0.868 -0.440 -6.850 1.00 96.88 105 ILE A CA 1
ATOM 777 C C . ILE A 1 105 ? 0.533 -1.916 -6.996 1.00 96.88 105 ILE A C 1
ATOM 779 O O . ILE A 1 105 ? -0.631 -2.305 -6.915 1.00 96.88 105 ILE A O 1
ATOM 783 N N . ASP A 1 106 ? 1.570 -2.717 -7.193 1.00 96.31 106 ASP A N 1
ATOM 784 C CA . ASP A 1 106 ? 1.497 -4.164 -7.318 1.00 96.31 106 ASP A CA 1
ATOM 785 C C . ASP A 1 106 ? 2.304 -4.847 -6.211 1.00 96.31 106 ASP A C 1
ATOM 787 O O . ASP A 1 106 ? 3.138 -4.213 -5.562 1.00 96.31 106 ASP A O 1
ATOM 791 N N . PHE A 1 107 ? 2.063 -6.134 -5.983 1.00 95.12 107 PHE A N 1
ATOM 792 C CA . PHE A 1 107 ? 2.884 -6.946 -5.094 1.00 95.12 107 PHE A CA 1
ATOM 793 C C . PHE A 1 107 ? 3.381 -8.171 -5.838 1.00 95.12 107 PHE A C 1
ATOM 795 O O . PHE A 1 107 ? 2.593 -8.918 -6.423 1.00 95.12 107 PHE A O 1
ATOM 802 N N . LYS A 1 108 ? 4.697 -8.370 -5.794 1.00 94.69 108 LYS A N 1
ATOM 803 C CA . LYS A 1 108 ? 5.355 -9.518 -6.402 1.00 94.69 108 LYS A CA 1
ATOM 804 C C . LYS A 1 108 ? 5.953 -10.399 -5.324 1.00 94.69 108 LYS A C 1
ATOM 806 O O . LYS A 1 108 ? 6.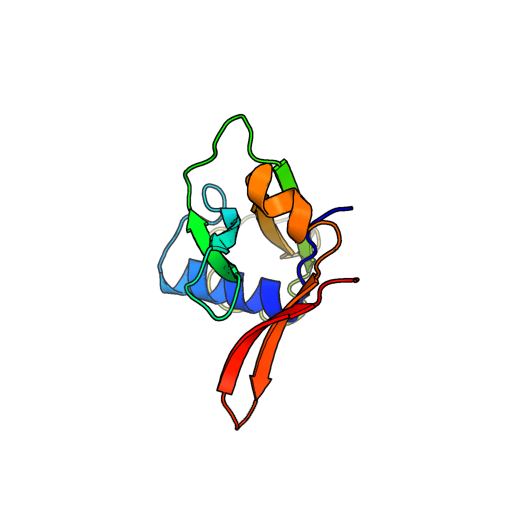645 -9.910 -4.430 1.00 94.69 108 LYS A O 1
ATOM 811 N N . ASP A 1 109 ? 5.697 -11.692 -5.455 1.00 91.75 109 ASP A N 1
ATOM 812 C CA . ASP A 1 109 ? 6.318 -12.754 -4.672 1.00 91.75 109 ASP A CA 1
ATOM 813 C C . ASP A 1 109 ? 7.111 -13.642 -5.637 1.00 91.75 109 ASP A C 1
ATOM 815 O O . ASP A 1 109 ? 6.564 -14.520 -6.307 1.00 91.75 109 ASP A O 1
ATOM 819 N N . GLU A 1 110 ? 8.393 -13.322 -5.804 1.00 90.69 110 GLU A N 1
ATOM 820 C CA . GLU A 1 110 ? 9.298 -14.016 -6.715 1.00 90.69 110 GLU A CA 1
ATOM 821 C C . GLU A 1 110 ? 10.484 -14.602 -5.940 1.00 90.69 110 GLU A C 1
ATOM 823 O O . GLU A 1 110 ? 10.855 -14.142 -4.861 1.00 90.69 110 GLU A O 1
ATOM 828 N N . ILE A 1 111 ? 11.162 -15.588 -6.535 1.00 90.50 111 ILE A N 1
ATOM 829 C CA . ILE A 1 111 ? 12.328 -16.261 -5.929 1.00 90.50 111 ILE A CA 1
ATOM 830 C C . ILE A 1 111 ? 13.434 -15.257 -5.548 1.00 90.50 111 ILE A C 1
ATOM 832 O O . ILE A 1 111 ? 14.174 -15.471 -4.590 1.00 90.50 111 ILE A O 1
ATOM 836 N N . MET A 1 112 ? 13.557 -14.164 -6.306 1.00 84.69 112 MET A N 1
ATOM 837 C CA . MET A 1 112 ? 14.578 -13.131 -6.101 1.00 84.69 112 MET A CA 1
ATOM 838 C C . MET A 1 112 ? 14.190 -12.081 -5.051 1.00 84.69 112 MET A C 1
ATOM 840 O O . MET A 1 112 ? 15.023 -11.248 -4.696 1.00 84.69 112 MET A O 1
ATOM 844 N N . GLY A 1 113 ? 12.955 -12.109 -4.550 1.00 85.00 113 GLY A N 1
ATOM 845 C CA . GLY A 1 113 ? 12.481 -11.191 -3.527 1.00 85.00 113 GLY A CA 1
ATOM 846 C C . GLY A 1 113 ? 10.966 -11.028 -3.541 1.00 85.00 113 GLY A C 1
ATOM 847 O O . GLY A 1 113 ? 10.315 -11.132 -4.580 1.00 85.00 113 GLY A O 1
ATOM 848 N N . ARG A 1 114 ? 10.428 -10.714 -2.362 1.00 93.31 114 ARG A N 1
ATOM 849 C CA . ARG A 1 114 ? 9.042 -10.281 -2.183 1.00 93.31 114 ARG A CA 1
ATOM 850 C C . ARG A 1 114 ? 8.997 -8.778 -1.954 1.00 93.31 114 ARG A C 1
ATOM 852 O O . ARG A 1 114 ? 9.833 -8.249 -1.216 1.00 93.31 114 ARG A O 1
ATOM 859 N N . GLY A 1 115 ? 8.028 -8.090 -2.539 1.00 94.19 115 GLY A N 1
ATOM 860 C CA . GLY A 1 115 ? 7.864 -6.667 -2.275 1.00 94.19 115 GLY A CA 1
ATOM 861 C C . GLY A 1 115 ? 6.825 -5.968 -3.134 1.00 94.19 115 GLY A C 1
ATOM 862 O O . GLY A 1 115 ? 6.378 -6.467 -4.167 1.00 94.19 115 GLY A O 1
ATOM 863 N N . PHE A 1 116 ? 6.471 -4.765 -2.686 1.00 95.06 116 PHE A N 1
ATOM 864 C CA . PHE A 1 116 ? 5.616 -3.862 -3.441 1.00 95.06 116 PHE A CA 1
ATOM 865 C C . PHE A 1 116 ? 6.384 -3.222 -4.597 1.00 95.06 116 PHE A C 1
ATOM 867 O O . PHE A 1 116 ? 7.512 -2.750 -4.436 1.00 95.06 116 PHE A O 1
ATOM 874 N N . VAL A 1 117 ? 5.743 -3.183 -5.760 1.00 94.25 117 VAL A N 1
ATOM 875 C CA . VAL A 1 117 ? 6.273 -2.628 -7.003 1.00 94.25 117 VAL A CA 1
ATOM 876 C C . VAL A 1 117 ? 5.385 -1.475 -7.448 1.00 94.25 117 VAL A C 1
ATOM 878 O O . VAL A 1 117 ? 4.163 -1.584 -7.475 1.00 94.25 117 VAL A O 1
ATOM 881 N N . PHE A 1 118 ? 6.011 -0.364 -7.818 1.00 94.25 118 PHE A N 1
ATOM 882 C CA . PHE A 1 118 ? 5.328 0.848 -8.251 1.00 94.25 118 PHE A CA 1
ATOM 883 C C . PHE A 1 118 ? 5.477 1.004 -9.760 1.00 94.25 118 PHE A C 1
ATOM 885 O O . PHE A 1 118 ? 6.585 1.201 -10.257 1.00 94.25 118 PHE A O 1
ATOM 892 N N . ASN A 1 119 ? 4.363 0.931 -10.484 1.00 93.44 119 ASN A N 1
ATOM 893 C CA . ASN A 1 119 ? 4.329 1.102 -11.932 1.00 93.44 119 ASN A CA 1
ATOM 894 C C . ASN A 1 119 ? 3.793 2.502 -12.251 1.00 93.44 119 ASN A C 1
ATOM 896 O O . ASN A 1 119 ? 2.581 2.728 -12.216 1.00 93.44 119 ASN A O 1
ATOM 900 N N . ASN A 1 120 ? 4.699 3.447 -12.503 1.00 88.62 120 ASN A N 1
ATOM 901 C CA . ASN A 1 120 ? 4.354 4.821 -12.864 1.00 88.62 120 ASN A CA 1
ATOM 902 C C . ASN A 1 120 ? 4.026 4.908 -14.369 1.00 88.62 120 ASN A C 1
ATOM 904 O O . ASN A 1 120 ? 4.782 4.355 -15.168 1.00 88.62 120 ASN A O 1
ATOM 908 N N . PRO A 1 121 ? 2.938 5.582 -14.786 1.00 81.00 121 PRO A N 1
ATOM 909 C CA . PRO A 1 121 ? 2.531 5.642 -16.194 1.00 81.00 121 PRO A CA 1
ATOM 910 C C . PRO A 1 121 ? 3.424 6.516 -17.096 1.00 81.00 121 PRO A C 1
ATOM 912 O O . PRO A 1 121 ? 3.199 6.528 -18.305 1.00 81.00 121 PRO A O 1
ATOM 915 N N . ASN A 1 122 ? 4.398 7.246 -16.537 1.00 62.59 122 ASN A N 1
ATOM 916 C CA . ASN A 1 122 ? 5.358 8.087 -17.268 1.00 62.59 122 ASN A CA 1
ATOM 917 C C . ASN A 1 122 ? 6.799 7.657 -17.002 1.00 62.59 122 ASN A C 1
ATOM 919 O O . ASN A 1 122 ? 7.087 7.324 -15.825 1.00 62.59 122 ASN A O 1
#

pLDDT: mean 83.79, std 17.8, range [39.31, 97.88]

Secondary structure (DSSP, 8-state):
---EE-HHHHHHHHHHHHHTT--TTT-EEEEEEEE-STT-EEEEEEEES---TT-EEEEEEEE--S---S--------------EEEEEEEE-HHHHHHHTT-EEEEEEETTEEEEEEE---

Foldseek 3Di:
DDAAEDPQRLVVVVVVCVVVVHDLVQWAWEWFWDADPPPGIDIDTDIDSDDDPQKDKDKDKAFPPPPPDDDDDDDDDDDDPPRPIGMHMYIYHPVRCVQRVPWYWYWDDDPVDTDIDIRGPD